Protein AF-A0A519S581-F1 (afdb_monomer_lite)

Sequence (118 aa):
MKLDVALPIFEWAVVFRNKKYAGISRRISKTKIQDKKLFKQRENSILYDLLIDYPAAGLKRGDVIRWEEISTEDLFATSSFLSRYLKPEERNLVFYHLDTDLLKHFTDEDFRKVIANF

pLDDT: mean 91.77, std 6.51, range [63.12, 98.5]

Foldseek 3Di:
DAAEDEDEFDKWKFKADPNHTDDIFPQADPVRCPPPVQWDDDDPFQKTFGCAADVSRPGHHRIIIRIDGDDLVNLQVVLLVCCVPAPPVRYDYHYDYPDPCSCVVDDPVSVVSSVVSD

Structure (mmCIF, N/CA/C/O backbone):
data_AF-A0A519S581-F1
#
_entry.id   AF-A0A519S581-F1
#
loop_
_atom_site.group_PDB
_atom_site.id
_atom_site.type_symbol
_atom_site.label_atom_id
_atom_site.label_alt_id
_atom_site.label_comp_id
_atom_site.label_asym_id
_atom_site.label_entity_id
_atom_site.label_seq_id
_atom_site.pdbx_PDB_ins_code
_atom_site.Cartn_x
_atom_site.Cartn_y
_atom_site.Cartn_z
_atom_site.occupancy
_atom_site.B_iso_or_equiv
_atom_site.auth_seq_id
_atom_site.auth_comp_id
_atom_site.auth_asym_id
_atom_site.auth_atom_id
_atom_site.pdbx_PDB_model_num
ATOM 1 N N . MET A 1 1 ? -24.857 -7.847 20.144 1.00 65.31 1 MET A N 1
ATOM 2 C CA . MET A 1 1 ? -23.644 -8.308 19.435 1.00 65.31 1 MET A CA 1
ATOM 3 C C . MET A 1 1 ? -22.994 -7.071 18.843 1.00 65.31 1 MET A C 1
ATOM 5 O O . MET A 1 1 ? -23.733 -6.289 18.261 1.00 65.31 1 MET A O 1
ATOM 9 N N . LYS A 1 2 ? -21.696 -6.841 19.069 1.00 84.44 2 LYS A N 1
ATOM 10 C CA . LYS A 1 2 ? -20.983 -5.689 18.492 1.00 84.44 2 LYS A CA 1
ATOM 11 C C . LYS A 1 2 ? -20.412 -6.063 17.125 1.00 84.44 2 LYS A C 1
ATOM 13 O O . LYS A 1 2 ? -20.043 -7.219 16.937 1.00 84.44 2 LYS A O 1
ATOM 18 N N . LEU A 1 3 ? -20.370 -5.114 16.195 1.00 90.12 3 LEU A N 1
ATOM 19 C CA . LEU A 1 3 ? -19.760 -5.287 14.877 1.00 90.12 3 LEU A CA 1
ATOM 20 C C . LEU A 1 3 ? -18.271 -4.934 14.932 1.00 90.12 3 LEU A C 1
ATOM 22 O O . LEU A 1 3 ? -17.915 -3.818 15.305 1.00 90.12 3 LEU A O 1
ATOM 26 N N . ASP A 1 4 ? -17.407 -5.846 14.505 1.00 91.56 4 ASP A N 1
ATOM 27 C CA . ASP A 1 4 ? -15.984 -5.554 14.344 1.00 91.56 4 ASP A CA 1
ATOM 28 C C . ASP A 1 4 ? -15.737 -4.929 12.968 1.00 91.56 4 ASP A C 1
ATOM 30 O O . ASP A 1 4 ? -15.980 -5.550 11.930 1.00 91.56 4 ASP A O 1
ATOM 34 N N . VAL A 1 5 ? -15.260 -3.685 12.953 1.00 92.44 5 VAL A N 1
ATOM 35 C CA . VAL A 1 5 ? -14.887 -2.977 11.727 1.00 92.44 5 VAL A CA 1
ATOM 36 C C . VAL A 1 5 ? -13.374 -3.010 11.584 1.00 92.44 5 VAL A C 1
ATOM 38 O O . VAL A 1 5 ? -12.650 -2.449 12.404 1.00 92.44 5 VAL A O 1
ATOM 41 N N . ALA A 1 6 ? -12.904 -3.662 10.525 1.00 93.38 6 ALA A N 1
ATOM 42 C CA . ALA A 1 6 ? -11.488 -3.796 10.223 1.00 93.38 6 ALA A CA 1
ATOM 43 C C . ALA A 1 6 ? -11.069 -2.772 9.154 1.00 93.38 6 ALA A C 1
ATOM 45 O O . ALA A 1 6 ? -11.418 -2.925 7.981 1.00 93.38 6 ALA A O 1
ATOM 46 N N . LEU A 1 7 ? -10.323 -1.735 9.544 1.00 93.50 7 LEU A N 1
ATOM 47 C CA . LEU A 1 7 ? -9.741 -0.778 8.600 1.00 93.50 7 LEU A CA 1
ATOM 48 C C . LEU A 1 7 ? -8.380 -1.289 8.094 1.00 93.50 7 LEU A C 1
ATOM 50 O O . LEU A 1 7 ? -7.517 -1.631 8.911 1.00 93.50 7 LEU A O 1
ATOM 54 N N . PRO A 1 8 ? -8.181 -1.370 6.765 1.00 91.94 8 PRO A N 1
ATOM 55 C CA . PRO A 1 8 ? -6.970 -1.934 6.191 1.00 91.94 8 PRO A CA 1
ATOM 56 C C . PRO A 1 8 ? -5.817 -0.932 6.206 1.00 91.94 8 PRO A C 1
ATOM 58 O O . PRO A 1 8 ? -5.974 0.221 5.811 1.00 91.94 8 PRO A O 1
ATOM 61 N N . ILE A 1 9 ? -4.634 -1.415 6.572 1.00 91.81 9 ILE A N 1
ATOM 62 C CA . ILE A 1 9 ? -3.365 -0.724 6.375 1.00 91.81 9 ILE A CA 1
ATOM 63 C C . ILE A 1 9 ? -2.559 -1.506 5.347 1.00 91.81 9 ILE A C 1
ATOM 65 O O . ILE A 1 9 ? -2.191 -2.661 5.581 1.00 91.81 9 ILE A O 1
ATOM 69 N N . PHE A 1 10 ? -2.317 -0.893 4.190 1.00 90.12 10 PHE A N 1
ATOM 70 C CA . PHE A 1 10 ? -1.652 -1.550 3.071 1.00 90.12 10 PHE A CA 1
ATOM 71 C C . PHE A 1 10 ? -0.837 -0.581 2.215 1.00 90.12 10 PHE A C 1
ATOM 73 O O . PHE A 1 10 ? -1.134 0.607 2.119 1.00 90.12 10 PHE A O 1
ATOM 80 N N . GLU A 1 11 ? 0.169 -1.153 1.562 1.00 90.12 11 GLU A N 1
ATOM 81 C CA . GLU A 1 11 ? 0.986 -0.567 0.505 1.00 90.12 11 GLU A CA 1
ATOM 82 C C . GLU A 1 11 ? 1.436 -1.736 -0.377 1.00 90.12 11 GLU A C 1
ATOM 84 O O . GLU A 1 11 ? 1.977 -2.724 0.132 1.00 90.12 11 GLU A O 1
ATOM 89 N N . TRP A 1 12 ? 1.185 -1.682 -1.684 1.00 91.62 12 TRP A N 1
ATOM 90 C CA . TRP A 1 12 ? 1.667 -2.710 -2.600 1.00 91.62 12 TRP A CA 1
ATOM 91 C C . TRP A 1 12 ? 1.779 -2.245 -4.053 1.00 91.62 12 TRP A C 1
ATOM 93 O O . TRP A 1 1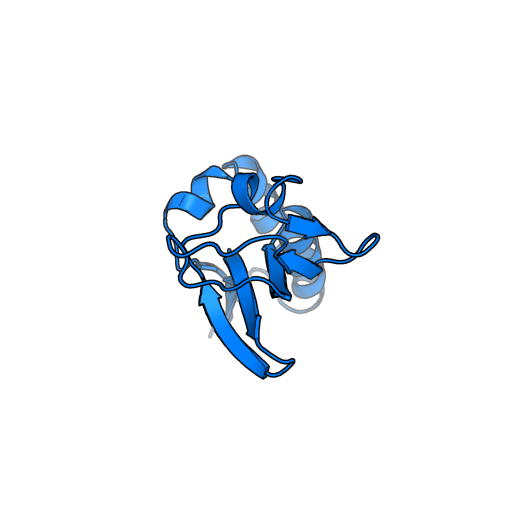2 ? 1.110 -1.323 -4.519 1.00 91.62 12 TRP A O 1
ATOM 103 N N . ALA A 1 13 ? 2.602 -2.971 -4.812 1.00 95.69 13 ALA A N 1
ATOM 104 C CA . ALA A 1 13 ? 2.725 -2.822 -6.254 1.00 95.69 13 ALA A CA 1
ATOM 105 C C . ALA A 1 13 ? 1.988 -3.948 -6.988 1.00 95.69 13 ALA A C 1
ATOM 107 O O . ALA A 1 13 ? 2.435 -5.098 -6.992 1.00 95.69 13 ALA A O 1
ATOM 108 N N . VAL A 1 14 ? 0.892 -3.621 -7.671 1.00 97.44 14 VAL A N 1
ATOM 109 C CA . VAL A 1 14 ? 0.183 -4.554 -8.556 1.00 97.44 14 VAL A CA 1
ATOM 110 C C . VAL A 1 14 ? 0.817 -4.509 -9.942 1.00 97.44 14 VAL A C 1
ATOM 112 O O . VAL A 1 14 ? 0.890 -3.454 -10.570 1.00 97.44 14 VAL A O 1
ATOM 115 N N . VAL A 1 15 ? 1.279 -5.653 -10.438 1.00 98.38 15 VAL A N 1
ATOM 116 C CA . VAL A 1 15 ? 2.020 -5.748 -11.699 1.00 98.38 15 VAL A CA 1
ATOM 117 C C . VAL A 1 15 ? 1.094 -6.202 -12.818 1.00 98.38 15 VAL A C 1
ATOM 119 O O . VAL A 1 15 ? 0.405 -7.219 -12.706 1.00 98.38 15 VAL A O 1
ATOM 122 N N . PHE A 1 16 ? 1.142 -5.486 -13.936 1.00 98.50 16 PHE A N 1
ATOM 123 C CA . PHE A 1 16 ? 0.480 -5.844 -15.179 1.00 98.50 16 PHE A CA 1
ATOM 124 C C . PHE A 1 16 ? 1.514 -6.051 -16.282 1.00 98.50 16 PHE A C 1
ATOM 126 O O . PHE A 1 16 ? 2.264 -5.141 -16.627 1.00 98.50 16 PHE A O 1
ATOM 133 N N . ARG A 1 17 ? 1.508 -7.237 -16.889 1.00 98.00 17 ARG A N 1
ATOM 134 C CA . ARG A 1 17 ? 2.360 -7.593 -18.027 1.00 98.00 17 ARG A CA 1
ATOM 135 C C . ARG A 1 17 ? 1.491 -7.828 -19.246 1.00 98.00 17 ARG A C 1
ATOM 137 O O . ARG A 1 17 ? 0.537 -8.601 -19.181 1.00 98.00 17 ARG A O 1
ATOM 144 N N . ASN A 1 18 ? 1.797 -7.170 -20.364 1.00 97.06 18 ASN A N 1
ATOM 145 C CA . ASN A 1 18 ? 0.995 -7.268 -21.592 1.00 97.06 18 ASN A CA 1
ATOM 146 C C . ASN A 1 18 ? -0.509 -7.034 -21.335 1.00 97.06 18 ASN A C 1
ATOM 148 O O . ASN A 1 18 ? -1.357 -7.764 -21.846 1.00 97.06 18 ASN A O 1
ATOM 152 N N . LYS A 1 19 ? -0.831 -6.032 -20.501 1.00 96.50 19 LYS A N 1
ATOM 153 C CA . LYS A 1 19 ? -2.200 -5.676 -20.073 1.00 96.50 19 LYS A CA 1
ATOM 154 C C . LYS A 1 19 ? -2.942 -6.762 -19.271 1.00 96.50 19 LYS A C 1
ATOM 156 O O . LYS A 1 19 ? 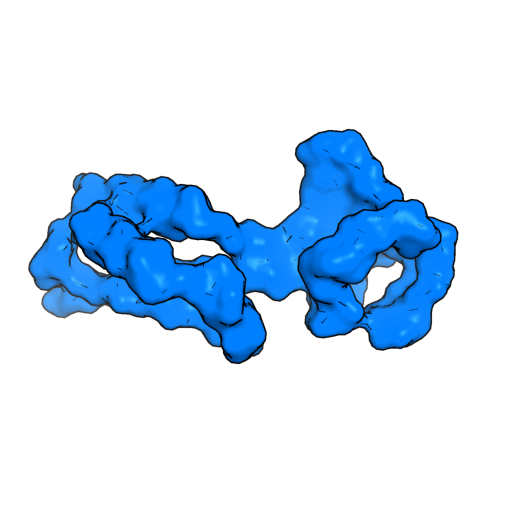-4.153 -6.664 -19.103 1.00 96.50 19 LYS A O 1
ATOM 161 N N . LYS A 1 20 ? -2.246 -7.779 -18.757 1.00 98.12 20 LYS A N 1
ATOM 162 C CA . LYS A 1 20 ? -2.807 -8.825 -17.887 1.00 98.12 20 LYS A CA 1
ATOM 163 C C . LYS A 1 20 ? -2.191 -8.747 -16.498 1.00 98.12 20 LYS A C 1
ATOM 165 O O . LYS A 1 20 ? -1.011 -8.429 -16.373 1.00 98.12 20 LYS A O 1
ATOM 170 N N . TYR A 1 21 ? -2.978 -9.055 -15.470 1.00 97.94 21 TYR A N 1
ATOM 171 C CA . TYR A 1 21 ? -2.471 -9.187 -14.105 1.00 97.94 21 TYR A CA 1
ATOM 172 C C . TYR A 1 21 ? -1.348 -10.232 -14.056 1.00 97.94 21 TYR A C 1
ATOM 174 O O . TYR A 1 21 ? -1.497 -11.331 -14.591 1.00 97.94 21 TYR A O 1
ATOM 182 N N . ALA A 1 22 ? -0.230 -9.870 -13.433 1.00 97.06 22 ALA A N 1
ATOM 183 C CA . ALA A 1 22 ? 0.961 -10.708 -13.320 1.00 97.06 22 ALA A CA 1
ATOM 184 C C . ALA A 1 22 ? 1.351 -11.010 -11.864 1.00 97.06 22 ALA A C 1
ATOM 186 O O . ALA A 1 22 ? 2.205 -11.865 -11.639 1.00 97.06 22 ALA A O 1
ATOM 187 N N . GLY A 1 23 ? 0.745 -10.332 -10.885 1.00 95.62 23 GLY A N 1
ATOM 188 C CA . GLY A 1 23 ? 1.008 -10.558 -9.465 1.00 95.62 23 GLY A CA 1
ATOM 189 C C . GLY A 1 23 ? 1.051 -9.274 -8.642 1.00 95.62 23 GLY A C 1
ATOM 190 O O . GLY A 1 23 ? 0.896 -8.171 -9.165 1.00 95.62 23 GLY A O 1
ATOM 191 N N . ILE A 1 24 ? 1.304 -9.433 -7.342 1.00 93.88 24 ILE A N 1
ATOM 192 C CA . ILE A 1 24 ? 1.661 -8.345 -6.425 1.00 93.88 24 ILE A CA 1
ATOM 193 C C . ILE A 1 24 ? 3.151 -8.468 -6.102 1.00 93.88 24 ILE A C 1
ATOM 195 O O . ILE A 1 24 ? 3.610 -9.525 -5.665 1.00 93.88 24 ILE A O 1
ATOM 199 N N . SER A 1 25 ? 3.913 -7.396 -6.306 1.00 91.44 25 SER A N 1
ATOM 200 C CA . SER A 1 25 ? 5.330 -7.346 -5.957 1.00 91.44 25 SER A CA 1
ATOM 201 C C . SER A 1 25 ? 5.525 -6.719 -4.582 1.00 91.44 25 SER A C 1
ATOM 203 O O . SER A 1 25 ? 5.265 -5.537 -4.390 1.00 91.44 25 SER A O 1
ATOM 205 N N . ARG A 1 26 ? 6.063 -7.501 -3.639 1.00 85.75 26 ARG A N 1
ATOM 206 C CA . ARG A 1 26 ? 6.537 -7.009 -2.328 1.00 85.75 26 ARG A CA 1
ATOM 207 C C . ARG A 1 26 ? 7.967 -6.460 -2.370 1.00 85.75 26 ARG A C 1
ATOM 209 O O . ARG A 1 26 ? 8.543 -6.134 -1.344 1.00 85.75 26 ARG A O 1
ATOM 216 N N . ARG A 1 27 ? 8.591 -6.436 -3.553 1.00 89.81 27 ARG A N 1
ATOM 217 C CA . ARG A 1 27 ? 9.998 -6.031 -3.741 1.00 8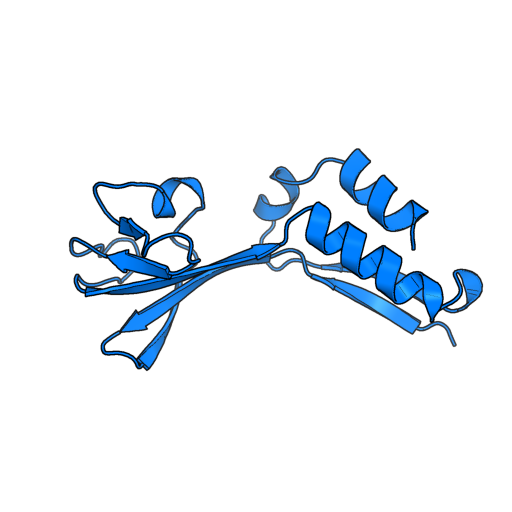9.81 27 ARG A CA 1
ATOM 218 C C . ARG A 1 27 ? 10.133 -4.610 -4.288 1.00 89.81 27 ARG A C 1
ATOM 220 O O . ARG A 1 27 ? 11.224 -4.201 -4.675 1.00 89.81 27 ARG A O 1
ATOM 227 N N . ILE A 1 28 ? 9.024 -3.879 -4.353 1.00 92.44 28 ILE A N 1
ATOM 228 C CA . ILE A 1 28 ? 8.972 -2.472 -4.736 1.00 92.44 28 ILE A CA 1
ATOM 229 C C . ILE A 1 28 ? 8.467 -1.706 -3.519 1.00 92.44 28 ILE A C 1
ATOM 231 O O . ILE A 1 28 ? 7.352 -1.945 -3.075 1.00 92.44 28 ILE A O 1
ATOM 235 N N . SER A 1 29 ? 9.296 -0.809 -2.995 1.00 90.81 29 SER A N 1
ATOM 236 C CA . SER A 1 29 ? 8.929 0.134 -1.938 1.00 90.81 29 SER A CA 1
ATOM 237 C C . SER A 1 29 ? 8.448 1.463 -2.523 1.00 90.81 29 SER A C 1
ATOM 239 O O . SER A 1 29 ? 8.773 1.791 -3.672 1.00 90.81 29 SER A O 1
ATOM 241 N N . LYS A 1 30 ? 7.806 2.293 -1.693 1.00 89.38 30 LYS A N 1
ATOM 242 C CA . LYS A 1 30 ? 7.468 3.687 -2.024 1.00 89.38 30 LYS A CA 1
ATOM 243 C C . LYS A 1 30 ? 8.642 4.497 -2.583 1.00 89.38 30 LYS A C 1
ATOM 245 O O . LYS A 1 30 ? 8.524 5.191 -3.589 1.00 89.38 30 LYS A O 1
ATOM 250 N N . THR A 1 31 ? 9.821 4.367 -1.980 1.00 91.69 31 THR A N 1
ATOM 251 C CA . THR A 1 31 ? 11.034 5.050 -2.460 1.00 91.69 31 THR A CA 1
ATOM 252 C C . THR A 1 31 ? 11.505 4.519 -3.812 1.00 91.69 31 THR A C 1
ATOM 254 O O . THR A 1 31 ? 12.024 5.271 -4.635 1.00 91.69 31 THR A O 1
ATOM 257 N N . LYS A 1 32 ? 11.320 3.220 -4.069 1.00 94.75 32 LYS A N 1
ATOM 258 C CA . LYS A 1 32 ? 11.743 2.572 -5.309 1.00 94.75 32 LYS A CA 1
ATOM 259 C C . LYS A 1 32 ? 10.814 2.904 -6.474 1.00 94.75 32 LYS A C 1
ATOM 261 O O . LYS A 1 32 ? 11.325 3.162 -7.559 1.00 94.75 32 LYS A O 1
ATOM 266 N N . ILE A 1 33 ? 9.493 2.938 -6.272 1.00 95.50 33 ILE A N 1
ATOM 267 C CA . ILE A 1 33 ? 8.535 3.271 -7.343 1.00 95.50 33 ILE A CA 1
ATOM 268 C C . ILE A 1 33 ? 8.687 4.723 -7.834 1.00 95.50 33 ILE A C 1
ATOM 270 O O . ILE A 1 33 ? 8.381 5.032 -8.982 1.00 95.50 33 ILE A O 1
ATOM 274 N N . GLN A 1 34 ? 9.241 5.603 -6.995 1.00 94.75 34 GLN A N 1
ATOM 275 C CA . GLN A 1 34 ? 9.551 6.998 -7.328 1.00 94.75 34 GLN A CA 1
ATOM 276 C C . GLN A 1 34 ? 10.882 7.182 -8.087 1.00 94.75 34 GLN A C 1
ATOM 278 O O . GLN A 1 34 ? 11.195 8.292 -8.526 1.00 94.75 34 GLN A O 1
ATOM 283 N N . ASP A 1 35 ? 11.677 6.121 -8.267 1.00 96.56 35 ASP A N 1
ATOM 284 C CA . ASP A 1 35 ? 12.944 6.174 -8.999 1.00 96.56 35 ASP A CA 1
ATOM 285 C C . ASP A 1 35 ? 12.702 6.395 -10.499 1.00 96.56 35 ASP A C 1
ATOM 287 O O . ASP A 1 35 ? 12.422 5.460 -11.251 1.00 96.56 35 ASP A O 1
ATOM 291 N N . LYS A 1 36 ? 12.872 7.644 -10.951 1.00 96.38 36 LYS A N 1
ATOM 292 C CA . LYS A 1 36 ? 12.639 8.065 -12.344 1.00 96.38 36 LYS A CA 1
ATOM 293 C C . LYS A 1 36 ? 13.554 7.392 -13.373 1.00 96.38 36 LYS A C 1
ATOM 295 O O . LYS A 1 36 ? 13.286 7.489 -14.569 1.00 96.38 36 LYS A O 1
ATOM 300 N N . LYS A 1 37 ? 14.640 6.733 -12.944 1.00 96.62 37 LYS A N 1
ATOM 301 C CA . LYS A 1 37 ? 15.495 5.938 -13.843 1.00 96.62 37 LYS A CA 1
ATOM 302 C C . LYS A 1 37 ? 14.889 4.564 -14.133 1.00 96.62 37 LYS A C 1
ATOM 304 O O . LYS A 1 37 ? 15.171 3.990 -15.181 1.00 96.62 37 LYS A O 1
ATOM 309 N N . LEU A 1 38 ? 14.073 4.045 -13.216 1.00 97.19 38 LEU A N 1
ATOM 310 C CA . LEU A 1 38 ? 13.420 2.740 -13.323 1.00 97.19 38 LEU A CA 1
ATOM 311 C C . LEU A 1 38 ? 11.968 2.855 -13.773 1.00 97.19 38 LEU A C 1
ATOM 313 O O . LEU A 1 38 ? 11.525 2.055 -14.593 1.00 97.19 38 LEU A O 1
ATOM 317 N N . PHE A 1 39 ? 11.243 3.845 -13.262 1.00 98.00 39 PHE A N 1
ATOM 318 C CA . PHE A 1 39 ? 9.809 3.992 -13.453 1.00 98.00 39 PHE A CA 1
ATOM 319 C C . PHE A 1 39 ? 9.463 5.364 -14.014 1.00 98.00 39 PHE A C 1
ATOM 321 O O . PHE A 1 39 ? 9.994 6.390 -13.591 1.00 98.00 39 PHE A O 1
ATOM 328 N N . LYS A 1 40 ? 8.505 5.395 -14.936 1.00 97.94 40 LYS A N 1
ATOM 329 C CA . LYS A 1 40 ? 7.866 6.627 -15.395 1.00 97.94 40 LYS A CA 1
ATOM 330 C C . LYS A 1 40 ? 6.417 6.635 -14.933 1.00 97.94 40 LYS A C 1
ATOM 332 O O . LYS A 1 40 ? 5.621 5.834 -15.412 1.00 97.94 40 LYS A O 1
ATOM 337 N N . GLN A 1 41 ? 6.074 7.555 -14.037 1.00 97.69 41 GLN A N 1
ATOM 338 C CA . GLN A 1 41 ? 4.683 7.777 -13.652 1.00 97.69 41 GLN A CA 1
ATOM 339 C C . GLN A 1 41 ? 3.885 8.305 -14.848 1.00 97.69 41 GLN A C 1
ATOM 341 O O . GLN A 1 41 ? 4.347 9.184 -15.585 1.00 97.69 41 GLN A O 1
ATOM 346 N N . ARG A 1 42 ? 2.691 7.755 -15.049 1.00 96.38 42 ARG A N 1
ATOM 347 C CA . ARG A 1 42 ? 1.746 8.238 -16.051 1.00 96.38 42 ARG A CA 1
ATOM 348 C C . ARG A 1 42 ? 0.975 9.408 -15.472 1.00 96.38 42 ARG A C 1
ATOM 350 O O . ARG A 1 42 ? 0.084 9.192 -14.651 1.00 96.38 42 ARG A O 1
ATOM 357 N N . GLU A 1 43 ? 1.307 10.614 -15.925 1.00 92.75 43 GLU A N 1
ATOM 358 C CA . GLU A 1 43 ? 0.624 11.853 -15.529 1.00 92.75 43 GLU A CA 1
ATOM 359 C C . GLU A 1 43 ? 0.411 11.903 -14.001 1.00 92.75 43 GLU A C 1
ATOM 361 O O . GLU A 1 43 ? 1.313 11.539 -13.246 1.00 92.75 43 GLU A O 1
ATOM 366 N N . ASN A 1 44 ? -0.783 12.287 -13.547 1.00 88.56 44 ASN A N 1
ATOM 367 C CA . ASN A 1 44 ? -1.173 12.306 -12.136 1.00 88.56 44 ASN A CA 1
ATOM 368 C C . ASN A 1 44 ? -1.915 11.023 -11.722 1.00 88.56 44 ASN A C 1
ATOM 370 O O . ASN A 1 44 ? -2.880 11.076 -10.962 1.00 88.56 44 ASN A O 1
ATOM 374 N N . SER A 1 45 ? -1.516 9.866 -12.257 1.00 94.56 45 SER A N 1
ATOM 375 C CA . SER A 1 45 ? -2.119 8.575 -11.911 1.00 94.56 45 SER A CA 1
ATOM 376 C C . SER A 1 45 ? -1.220 7.741 -11.000 1.00 94.56 45 SER A C 1
ATOM 378 O O . SER A 1 45 ? -0.023 7.988 -10.863 1.00 94.56 45 SER A O 1
ATOM 380 N N . ILE A 1 46 ? -1.799 6.686 -10.434 1.00 95.69 46 ILE A N 1
ATOM 381 C CA . ILE A 1 46 ? -1.091 5.664 -9.654 1.00 95.69 46 ILE A CA 1
ATOM 382 C C . ILE A 1 46 ? -0.391 4.601 -10.526 1.00 95.69 46 ILE A C 1
ATOM 384 O O . ILE A 1 46 ? 0.019 3.552 -10.028 1.00 95.69 46 ILE A O 1
ATOM 388 N N . LEU A 1 47 ? -0.299 4.824 -11.844 1.00 97.88 47 LEU A N 1
ATOM 389 C CA . LEU A 1 47 ? 0.307 3.898 -12.799 1.00 97.88 47 LEU A CA 1
ATOM 390 C C . LEU A 1 47 ? 1.722 4.333 -13.180 1.00 97.88 47 LEU A C 1
ATOM 392 O O . LEU A 1 47 ? 1.967 5.493 -13.512 1.00 97.88 47 LEU A O 1
ATOM 396 N N . TYR A 1 48 ? 2.629 3.364 -13.221 1.00 98.38 48 TYR A N 1
ATOM 397 C CA . TYR A 1 48 ? 4.044 3.547 -13.510 1.00 98.38 48 TYR A CA 1
ATOM 398 C C . TYR A 1 48 ? 4.492 2.560 -14.585 1.00 98.38 48 TYR A C 1
ATOM 400 O O . TYR A 1 48 ? 4.297 1.354 -14.453 1.00 98.38 48 TYR A O 1
ATOM 408 N N . ASP A 1 49 ? 5.122 3.061 -15.641 1.00 98.31 49 ASP A N 1
ATOM 409 C CA . ASP A 1 49 ? 5.737 2.234 -16.676 1.00 98.31 49 ASP A CA 1
ATOM 410 C C . ASP A 1 49 ? 7.170 1.874 -16.278 1.00 98.31 49 ASP A C 1
ATOM 412 O O . ASP A 1 49 ? 7.976 2.764 -15.989 1.00 98.31 49 ASP A O 1
ATOM 416 N N . LEU A 1 50 ? 7.508 0.583 -16.293 1.00 98.38 50 LEU A N 1
ATOM 417 C CA . LEU A 1 50 ? 8.875 0.133 -16.056 1.00 98.38 50 LEU A CA 1
ATOM 418 C C . LEU A 1 50 ? 9.743 0.356 -17.305 1.00 98.38 50 LEU A C 1
ATOM 420 O O . LEU A 1 50 ? 9.496 -0.198 -18.380 1.00 98.38 50 LEU A O 1
ATOM 424 N N . LEU A 1 51 ? 10.805 1.142 -17.141 1.00 98.38 5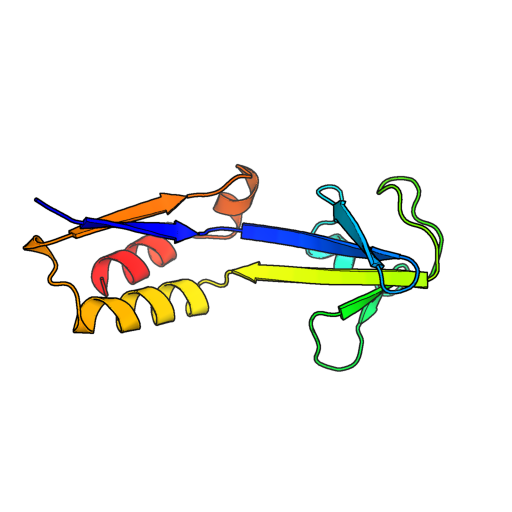1 LEU A N 1
ATOM 425 C CA . LEU A 1 51 ? 11.660 1.633 -18.220 1.00 98.38 51 LEU A CA 1
ATOM 426 C C . LEU A 1 51 ? 12.790 0.678 -18.607 1.00 98.38 51 LEU A C 1
ATOM 428 O O . LEU A 1 51 ? 13.292 0.778 -19.730 1.00 98.38 51 LEU A O 1
ATOM 432 N N . ILE A 1 52 ? 13.192 -0.228 -17.716 1.00 97.94 52 ILE A N 1
ATOM 433 C CA . ILE A 1 52 ? 14.248 -1.233 -17.925 1.00 97.94 52 ILE A CA 1
ATOM 434 C C . ILE A 1 52 ? 13.891 -2.534 -17.199 1.00 97.94 52 ILE A C 1
ATOM 436 O O . ILE A 1 52 ? 13.089 -2.512 -16.273 1.00 97.94 52 ILE A O 1
ATOM 440 N N . ASP A 1 53 ? 14.480 -3.665 -17.588 1.00 98.00 53 ASP A N 1
ATOM 441 C CA . ASP A 1 53 ? 14.278 -4.914 -16.846 1.00 98.00 53 ASP A CA 1
ATOM 442 C C . ASP A 1 53 ? 14.693 -4.747 -15.381 1.00 98.00 53 ASP A C 1
ATOM 444 O O . ASP A 1 53 ? 15.743 -4.176 -15.078 1.00 98.00 53 ASP A O 1
ATOM 448 N N . TYR A 1 54 ? 13.884 -5.288 -14.467 1.00 96.75 54 TYR A N 1
ATOM 449 C CA . TYR A 1 54 ? 14.184 -5.268 -13.039 1.00 96.75 54 TYR A CA 1
ATOM 450 C C . TYR A 1 54 ? 14.052 -6.675 -12.433 1.00 96.75 54 TYR A C 1
ATOM 452 O O . TYR A 1 54 ? 13.083 -6.976 -11.723 1.00 96.75 54 TYR A O 1
ATOM 460 N N . PRO A 1 55 ? 15.041 -7.563 -12.689 1.00 95.94 55 PRO A N 1
ATOM 461 C CA . PRO A 1 55 ? 14.996 -8.964 -12.266 1.00 95.94 55 PRO A CA 1
ATOM 462 C C . PRO A 1 55 ? 14.902 -9.149 -10.752 1.00 95.94 55 PRO A C 1
ATOM 464 O O . PRO A 1 55 ? 14.275 -10.102 -10.297 1.00 95.94 55 PRO A O 1
ATOM 467 N N . ALA A 1 56 ? 15.453 -8.215 -9.967 1.00 94.00 56 ALA A N 1
ATOM 468 C CA . ALA A 1 56 ? 15.365 -8.240 -8.506 1.00 94.00 56 ALA A CA 1
ATOM 469 C C . ALA A 1 56 ? 13.911 -8.262 -7.997 1.00 94.00 56 ALA A C 1
ATOM 471 O O . ALA A 1 56 ? 13.654 -8.804 -6.926 1.00 94.00 56 ALA A O 1
ATOM 472 N N . ALA A 1 57 ? 12.964 -7.723 -8.774 1.00 94.19 57 ALA A N 1
ATOM 473 C CA . ALA A 1 57 ? 11.530 -7.773 -8.500 1.00 94.19 57 ALA A CA 1
ATOM 474 C C . ALA A 1 57 ? 10.751 -8.685 -9.474 1.00 94.19 57 ALA A C 1
ATOM 476 O O . ALA A 1 57 ? 9.523 -8.674 -9.466 1.00 94.19 57 ALA A O 1
ATOM 477 N N . GLY A 1 58 ? 11.437 -9.468 -10.319 1.00 95.69 58 GLY A N 1
ATOM 478 C CA . GLY A 1 58 ? 10.810 -10.333 -11.329 1.00 95.69 58 GLY A CA 1
ATOM 479 C C . GLY A 1 58 ? 10.115 -9.580 -12.473 1.00 95.69 58 GLY A C 1
ATOM 480 O O . GLY A 1 58 ? 9.280 -10.155 -13.185 1.00 95.69 58 GLY A O 1
ATOM 481 N N . LEU A 1 59 ? 10.437 -8.297 -12.652 1.00 97.44 59 LEU A N 1
ATOM 482 C CA . LEU A 1 59 ? 9.782 -7.422 -13.620 1.00 97.44 59 LEU A CA 1
ATOM 483 C C . LEU A 1 59 ? 10.585 -7.321 -14.913 1.00 97.44 59 LEU A C 1
ATOM 485 O O . LEU A 1 59 ? 11.816 -7.404 -14.915 1.00 97.44 59 LEU A O 1
ATOM 489 N N . LYS A 1 60 ? 9.867 -7.101 -16.009 1.00 97.88 60 LYS A N 1
ATOM 490 C CA . LYS A 1 60 ? 10.416 -6.926 -17.352 1.00 97.88 60 LYS A CA 1
ATOM 491 C C . LYS A 1 60 ? 10.026 -5.560 -17.885 1.00 97.88 60 LYS A C 1
ATOM 493 O O . LYS A 1 60 ? 8.937 -5.068 -17.594 1.00 97.88 60 LYS A O 1
ATOM 498 N N . ARG A 1 61 ? 10.910 -4.951 -18.669 1.00 98.19 61 ARG A N 1
ATOM 499 C CA . ARG A 1 61 ? 10.671 -3.680 -19.350 1.00 98.19 61 ARG A CA 1
ATOM 500 C C . ARG A 1 61 ? 9.300 -3.695 -20.027 1.00 98.19 61 ARG A C 1
ATOM 502 O O . ARG A 1 61 ? 8.964 -4.646 -20.731 1.00 98.19 61 ARG A O 1
ATOM 509 N N . GLY A 1 62 ? 8.537 -2.622 -19.839 1.00 97.56 62 GLY A N 1
ATOM 510 C CA . GLY A 1 62 ? 7.173 -2.506 -20.358 1.00 97.56 62 GLY A CA 1
ATOM 511 C C . GLY A 1 62 ? 6.088 -3.096 -19.452 1.00 97.56 62 GLY A C 1
ATOM 512 O O . GLY A 1 62 ? 4.909 -2.919 -19.758 1.00 97.56 62 GLY A O 1
ATOM 513 N N . ASP A 1 63 ? 6.442 -3.747 -18.337 1.00 98.50 63 ASP A N 1
ATOM 514 C CA . ASP A 1 63 ? 5.485 -3.991 -17.257 1.00 98.50 63 ASP A CA 1
ATOM 515 C C . ASP A 1 63 ? 4.935 -2.652 -16.735 1.00 98.50 63 ASP A C 1
ATOM 517 O O . ASP A 1 63 ? 5.652 -1.651 -16.643 1.00 98.50 63 ASP A O 1
ATOM 521 N N . VAL A 1 64 ? 3.654 -2.651 -16.371 1.00 98.44 64 VAL A N 1
ATOM 522 C CA . VAL A 1 64 ? 2.967 -1.510 -15.761 1.00 98.44 64 VAL A CA 1
ATOM 523 C C . VAL A 1 64 ? 2.706 -1.837 -14.303 1.00 98.44 64 VAL A C 1
ATOM 525 O O . VAL A 1 64 ? 2.134 -2.880 -13.987 1.00 98.44 64 VAL A O 1
ATOM 528 N N . ILE A 1 65 ? 3.115 -0.948 -13.413 1.00 98.31 65 ILE A N 1
ATOM 529 C CA . ILE A 1 65 ? 2.938 -1.090 -11.977 1.00 98.31 65 ILE A CA 1
ATOM 530 C C . ILE A 1 65 ? 1.834 -0.130 -11.555 1.00 98.31 65 ILE A C 1
ATOM 532 O O . ILE A 1 65 ? 1.922 1.068 -11.812 1.00 98.31 65 ILE A O 1
ATOM 536 N N . ARG A 1 66 ? 0.799 -0.650 -10.900 1.00 97.81 66 ARG A N 1
ATOM 537 C CA . ARG A 1 66 ? -0.185 0.155 -10.181 1.00 97.81 66 ARG A CA 1
ATOM 538 C C . ARG A 1 66 ? 0.197 0.170 -8.710 1.00 97.81 66 ARG A C 1
ATOM 540 O O . ARG A 1 66 ? 0.205 -0.881 -8.071 1.00 97.81 66 ARG A O 1
ATOM 547 N N . TRP A 1 67 ? 0.566 1.342 -8.218 1.00 96.31 67 TRP A N 1
ATOM 548 C CA . TRP A 1 67 ? 0.905 1.550 -6.819 1.00 96.31 67 TRP A CA 1
ATOM 549 C C . TRP A 1 67 ? -0.360 1.844 -6.026 1.00 96.31 67 TRP A C 1
ATOM 551 O O . TRP A 1 67 ? -1.084 2.776 -6.356 1.00 96.31 67 TRP A O 1
ATOM 561 N N . GLU A 1 68 ? -0.651 1.049 -5.009 1.00 94.12 68 GLU A N 1
ATOM 562 C CA . GLU A 1 68 ? -1.810 1.267 -4.148 1.00 94.12 68 GLU A CA 1
ATOM 563 C C . GLU A 1 68 ? -1.325 1.348 -2.707 1.00 94.12 68 GLU A C 1
ATOM 565 O O . GLU A 1 68 ? -0.568 0.492 -2.253 1.00 94.12 68 GLU A O 1
ATOM 570 N N . GLU A 1 69 ? -1.760 2.380 -1.998 1.00 92.50 69 GLU A N 1
ATOM 571 C CA . GLU A 1 69 ? -1.445 2.613 -0.595 1.00 92.50 69 GLU A CA 1
ATOM 572 C C . GLU A 1 69 ? -2.663 3.215 0.099 1.00 92.50 69 GLU A C 1
ATOM 574 O O . GLU A 1 69 ? -3.514 3.818 -0.561 1.00 92.50 69 GLU A O 1
ATOM 579 N N . ILE A 1 70 ? -2.738 3.049 1.418 1.00 93.25 70 ILE A N 1
ATOM 580 C CA . ILE A 1 70 ? -3.664 3.812 2.251 1.00 93.25 70 ILE A CA 1
ATOM 581 C C . ILE A 1 70 ? -2.933 5.013 2.852 1.00 93.25 70 ILE A C 1
ATOM 583 O O . ILE A 1 70 ? -1.804 4.886 3.334 1.00 93.25 70 ILE A O 1
ATOM 587 N N . SER A 1 71 ? -3.584 6.171 2.855 1.00 91.81 71 SER A N 1
ATOM 588 C CA . SER A 1 71 ? -3.118 7.344 3.592 1.00 91.81 71 SER A CA 1
ATOM 589 C C . SER A 1 71 ? -3.810 7.482 4.952 1.00 91.81 71 SER A C 1
ATOM 591 O O . SER A 1 71 ? -4.852 6.877 5.229 1.00 91.81 71 SER A O 1
ATOM 593 N N . THR A 1 72 ? -3.237 8.314 5.819 1.00 91.38 72 THR A N 1
ATOM 594 C CA . THR A 1 72 ? -3.871 8.755 7.069 1.00 91.38 72 THR A CA 1
ATOM 595 C C . THR A 1 72 ? -5.203 9.452 6.810 1.00 91.38 72 THR A C 1
ATOM 597 O O . THR A 1 72 ? -6.169 9.248 7.549 1.00 91.38 72 THR A O 1
ATOM 600 N N . GLU A 1 73 ? -5.285 10.221 5.726 1.00 93.88 73 GLU A N 1
ATOM 601 C CA . GLU A 1 73 ? -6.488 10.934 5.308 1.00 93.88 73 GLU A CA 1
ATOM 602 C C . GLU A 1 73 ? -7.586 9.958 4.877 1.00 93.88 73 GLU A C 1
ATOM 604 O O . GLU A 1 73 ? -8.744 10.144 5.249 1.00 93.88 73 GLU A O 1
ATOM 609 N N . ASP A 1 74 ? -7.231 8.884 4.165 1.00 94.56 74 ASP A N 1
ATOM 610 C CA . ASP A 1 74 ? -8.180 7.840 3.765 1.00 94.56 74 ASP A CA 1
ATOM 611 C C . ASP A 1 74 ? -8.750 7.105 4.983 1.00 94.56 74 ASP A C 1
ATOM 613 O O . ASP A 1 74 ? -9.961 6.874 5.062 1.00 94.56 74 ASP A O 1
ATOM 617 N N . LEU A 1 75 ? -7.900 6.764 5.962 1.00 94.12 75 LEU A N 1
ATOM 618 C CA . LEU A 1 75 ? -8.333 6.130 7.212 1.00 94.12 75 LEU A CA 1
ATOM 619 C C . LEU A 1 75 ? -9.291 7.037 7.990 1.00 94.12 75 LEU A C 1
ATOM 621 O O . LEU A 1 75 ? -10.346 6.581 8.436 1.00 94.12 75 LEU A O 1
ATOM 625 N N . PHE A 1 76 ? -8.954 8.322 8.109 1.00 93.38 76 PHE A N 1
ATOM 626 C CA . PHE A 1 76 ? -9.783 9.314 8.788 1.00 93.38 76 PHE A CA 1
ATOM 627 C C . PHE A 1 76 ? -11.118 9.553 8.073 1.00 93.38 76 PHE A C 1
ATOM 629 O O . PHE A 1 76 ? -12.176 9.612 8.706 1.00 93.38 76 PHE A O 1
ATOM 636 N N . ALA A 1 77 ? -11.095 9.683 6.746 1.00 94.94 77 ALA A N 1
ATOM 637 C CA . ALA A 1 77 ? -12.299 9.865 5.947 1.00 94.94 77 ALA A CA 1
ATOM 638 C C . ALA A 1 77 ? -13.215 8.638 6.054 1.00 94.94 77 ALA A C 1
ATOM 640 O O . ALA A 1 77 ? -14.430 8.781 6.206 1.00 94.94 77 ALA A O 1
ATOM 641 N N . THR A 1 78 ? -12.634 7.436 6.046 1.00 93.81 78 THR A N 1
ATOM 642 C CA . THR A 1 78 ? -13.373 6.180 6.203 1.00 93.81 78 THR A CA 1
ATOM 643 C C . THR A 1 78 ? -13.990 6.069 7.596 1.00 93.81 78 THR A C 1
ATOM 645 O O . THR A 1 78 ? -15.173 5.739 7.715 1.00 93.81 78 THR A O 1
ATOM 648 N N . SER A 1 79 ? -13.241 6.388 8.657 1.00 92.25 79 SER A N 1
ATOM 649 C CA . SER A 1 79 ? -13.775 6.336 10.019 1.00 92.25 79 SER A CA 1
ATOM 650 C C . SER A 1 79 ? -14.898 7.354 10.236 1.00 92.25 79 SER A C 1
ATOM 652 O O . SER A 1 79 ? -15.976 6.989 10.709 1.00 92.25 79 SER A O 1
ATOM 654 N N . SER A 1 80 ? -14.701 8.590 9.772 1.00 93.00 80 SER A N 1
ATOM 655 C CA . SER A 1 80 ? -15.707 9.658 9.820 1.00 93.00 80 SER A CA 1
ATOM 656 C C . SER A 1 80 ? -16.958 9.318 9.006 1.00 93.00 80 SER A C 1
ATOM 658 O O . SER A 1 80 ? -18.081 9.639 9.392 1.00 93.00 80 SER A O 1
ATOM 660 N N . PHE A 1 81 ? -16.796 8.650 7.860 1.00 94.38 81 PHE A N 1
ATOM 661 C CA . PHE A 1 81 ? -17.926 8.192 7.058 1.00 94.38 81 PHE A CA 1
ATOM 662 C C . PHE A 1 81 ? -18.781 7.188 7.838 1.00 94.38 81 PHE A C 1
ATOM 664 O O . PHE A 1 81 ? -20.006 7.336 7.884 1.00 94.38 81 PHE A O 1
ATOM 671 N N . LEU A 1 82 ? -18.133 6.193 8.447 1.00 92.75 82 LEU A N 1
ATOM 672 C CA . LEU A 1 82 ? -18.764 5.073 9.142 1.00 92.75 82 LEU A CA 1
ATOM 673 C C . LEU A 1 82 ? -19.360 5.455 10.506 1.00 92.75 82 LEU A C 1
ATOM 675 O O . LEU A 1 82 ? -20.348 4.850 10.919 1.00 92.75 82 LEU A O 1
ATOM 679 N N . SER A 1 83 ? -18.810 6.447 11.215 1.00 91.25 83 SER A N 1
ATOM 680 C CA . SER A 1 83 ? -19.351 6.924 12.504 1.00 91.25 83 SER A CA 1
ATOM 681 C C . SER A 1 83 ? -20.752 7.510 12.422 1.00 91.25 83 SER A C 1
ATOM 683 O O . SER A 1 83 ? -21.496 7.477 13.397 1.00 91.25 83 SER A O 1
ATOM 685 N N . ARG A 1 84 ? -21.176 7.929 11.230 1.00 93.31 84 ARG A N 1
ATOM 686 C CA . ARG A 1 84 ? -22.551 8.379 10.978 1.00 93.31 84 ARG A CA 1
ATOM 687 C C . ARG A 1 84 ? -23.579 7.246 10.981 1.00 93.31 84 ARG A C 1
ATOM 689 O O . ARG A 1 84 ? -24.771 7.525 11.065 1.00 93.31 84 ARG A O 1
ATOM 696 N N . TYR A 1 85 ? -23.136 5.994 10.861 1.00 91.94 85 TYR A N 1
ATOM 697 C CA . TYR A 1 85 ? -24.012 4.829 10.699 1.00 91.94 85 TYR A CA 1
ATOM 698 C C . TYR A 1 85 ? -23.863 3.785 11.802 1.00 91.94 85 TYR A C 1
ATOM 700 O O . TYR A 1 85 ? -24.774 2.987 11.997 1.00 91.94 85 TYR A O 1
ATOM 708 N N . LEU A 1 86 ? -22.730 3.766 12.503 1.00 90.56 86 LEU A N 1
ATOM 709 C CA . LEU A 1 86 ? -22.444 2.795 13.552 1.00 90.56 86 LEU A CA 1
ATOM 710 C C . LEU A 1 86 ? -22.110 3.553 14.830 1.00 90.56 86 LEU A C 1
ATOM 712 O O . LEU A 1 86 ? -21.131 4.299 14.863 1.00 90.56 86 LEU A O 1
ATOM 716 N N . LYS A 1 87 ? -22.912 3.374 15.879 1.00 89.19 87 LYS A N 1
ATOM 717 C CA . LYS A 1 87 ? -22.664 4.053 17.151 1.00 89.19 87 LYS A CA 1
ATOM 718 C C . LYS A 1 87 ? -21.457 3.435 17.869 1.00 89.19 87 LYS A C 1
ATOM 720 O O . LYS A 1 87 ? -21.221 2.233 17.710 1.00 89.19 87 LYS A O 1
ATOM 725 N N . PRO A 1 88 ? -20.712 4.200 18.688 1.00 86.81 88 PRO A N 1
ATOM 726 C CA . PRO A 1 88 ? -19.550 3.684 19.416 1.00 86.81 88 PRO A CA 1
ATOM 727 C C . PRO A 1 88 ? -19.845 2.430 20.257 1.00 86.81 88 PRO A C 1
ATOM 729 O O . PRO A 1 88 ? -19.039 1.504 20.310 1.00 86.81 88 PRO A O 1
ATOM 732 N N . GLU A 1 89 ? -21.020 2.345 20.880 1.00 88.06 89 GLU A N 1
ATOM 733 C CA . GLU A 1 89 ? -21.423 1.208 21.712 1.00 88.06 89 GLU A CA 1
ATOM 734 C C . GLU A 1 89 ? -21.742 -0.074 20.919 1.00 88.06 89 GLU A C 1
ATOM 736 O O . GLU A 1 89 ? -21.722 -1.171 21.485 1.00 88.06 89 GLU A O 1
ATOM 741 N N . GLU A 1 90 ? -21.979 0.042 19.611 1.00 86.88 90 GLU A N 1
ATOM 742 C CA . GLU A 1 90 ? -22.393 -1.051 18.723 1.00 86.88 90 GLU A CA 1
ATOM 743 C C . GLU A 1 90 ? -21.221 -1.683 17.962 1.00 86.88 90 GLU A C 1
ATOM 745 O O . GLU A 1 90 ? -21.420 -2.661 17.237 1.00 86.88 90 GLU A O 1
ATOM 750 N N . ARG A 1 91 ? -19.995 -1.166 18.125 1.00 87.06 91 ARG A N 1
ATOM 751 C CA . ARG A 1 91 ? -18.849 -1.570 17.304 1.00 87.06 91 ARG A CA 1
ATOM 752 C C . ARG A 1 91 ? -17.534 -1.687 18.061 1.00 87.06 91 ARG A C 1
ATOM 754 O O . ARG A 1 91 ? -17.378 -1.151 19.153 1.00 87.06 91 ARG A O 1
ATOM 761 N N . ASN A 1 92 ? -16.581 -2.358 17.425 1.00 89.69 92 ASN A N 1
ATOM 762 C CA . ASN A 1 92 ? -15.160 -2.267 17.733 1.00 89.69 92 ASN A CA 1
ATOM 763 C C . ASN A 1 92 ? -14.401 -1.856 16.466 1.00 89.69 92 ASN A C 1
ATOM 765 O O . ASN A 1 92 ? -14.837 -2.148 15.350 1.00 89.69 92 ASN A O 1
ATOM 769 N N . LEU A 1 93 ? -13.258 -1.197 16.645 1.00 89.94 93 LEU A N 1
ATOM 770 C CA . LEU A 1 93 ? -12.354 -0.836 15.559 1.00 89.94 93 LEU A CA 1
ATOM 771 C C . LEU A 1 93 ? -11.083 -1.673 15.653 1.00 89.94 93 LEU A C 1
ATOM 773 O O . LEU A 1 93 ? -10.441 -1.719 16.701 1.00 89.94 93 LEU A O 1
ATOM 777 N N . VAL A 1 94 ? -10.711 -2.299 14.543 1.00 92.06 94 VAL A N 1
ATOM 778 C CA . VAL A 1 94 ? -9.454 -3.029 14.399 1.00 92.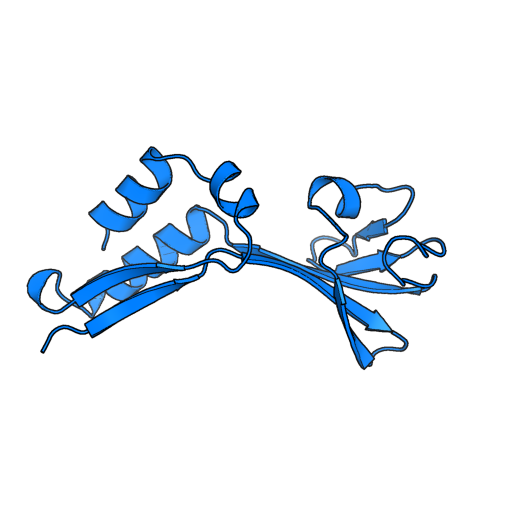06 94 VAL A CA 1
ATOM 779 C C . VAL A 1 94 ? -8.707 -2.469 13.200 1.00 92.06 94 VAL A C 1
ATOM 781 O O . VAL A 1 94 ? -9.281 -2.271 12.132 1.00 92.06 94 VAL A O 1
ATOM 784 N N . PHE A 1 95 ? -7.410 -2.247 13.366 1.00 90.50 95 PHE A N 1
ATOM 785 C CA . PHE A 1 95 ? -6.504 -2.007 12.252 1.00 90.50 95 PHE A CA 1
ATOM 786 C C . PHE A 1 95 ? -5.820 -3.319 11.894 1.00 90.50 95 PHE A C 1
ATOM 788 O O . PHE A 1 95 ? -5.343 -4.025 12.783 1.00 90.50 95 PHE A O 1
ATOM 795 N N . TYR A 1 96 ? -5.763 -3.655 10.608 1.00 89.62 96 TYR A N 1
ATOM 796 C CA . TYR A 1 96 ? -5.080 -4.864 10.158 1.00 89.62 96 TYR A CA 1
ATOM 797 C C . TYR A 1 96 ? -4.127 -4.563 9.011 1.00 89.62 96 TYR A C 1
ATOM 799 O O . TYR A 1 96 ? -4.404 -3.728 8.154 1.00 89.62 96 TYR A O 1
ATOM 807 N N . HIS A 1 97 ? -3.005 -5.271 8.992 1.00 86.12 97 HIS A N 1
ATOM 808 C CA . HIS A 1 97 ? -1.988 -5.162 7.958 1.00 86.12 97 HIS A CA 1
ATOM 809 C C . HIS A 1 97 ? -1.392 -6.541 7.667 1.00 86.12 97 HIS A C 1
ATOM 811 O O . HIS A 1 97 ? -1.480 -7.459 8.483 1.00 86.12 97 HIS A O 1
ATOM 817 N N . LEU A 1 98 ? -0.772 -6.682 6.495 1.00 75.88 98 LEU A N 1
ATOM 818 C CA . LEU A 1 98 ? -0.055 -7.900 6.091 1.00 75.88 98 LEU A CA 1
ATOM 819 C C . LEU A 1 98 ? 1.472 -7.715 6.062 1.00 75.88 98 LEU A C 1
ATOM 821 O O . LEU A 1 98 ? 2.190 -8.650 5.709 1.00 75.88 98 LEU A O 1
ATOM 825 N N . ASP A 1 99 ? 1.961 -6.524 6.420 1.00 75.38 99 ASP A N 1
ATOM 826 C CA . ASP A 1 99 ? 3.383 -6.169 6.437 1.00 75.38 99 ASP A CA 1
ATOM 827 C C . ASP A 1 99 ? 3.710 -5.350 7.694 1.00 75.38 99 ASP A C 1
ATOM 829 O O . ASP A 1 99 ? 3.083 -4.326 7.945 1.00 75.38 99 ASP A O 1
ATOM 833 N N . THR A 1 100 ? 4.636 -5.826 8.525 1.00 63.12 100 THR A N 1
ATOM 834 C CA . THR A 1 100 ? 5.011 -5.184 9.796 1.00 63.12 100 THR A CA 1
ATOM 835 C C . THR A 1 100 ? 5.726 -3.850 9.618 1.00 63.12 100 THR A C 1
ATOM 837 O O . THR A 1 100 ? 5.706 -3.034 10.537 1.00 63.12 100 THR A O 1
ATOM 840 N N . ASP A 1 101 ? 6.342 -3.604 8.460 1.00 76.25 101 ASP A N 1
ATOM 841 C CA . ASP A 1 101 ? 7.042 -2.345 8.207 1.00 76.25 101 ASP A CA 1
ATOM 842 C C . ASP A 1 101 ? 6.079 -1.187 7.909 1.00 76.25 101 ASP A C 1
ATOM 844 O O . ASP A 1 101 ? 6.437 -0.035 8.155 1.00 76.25 101 ASP A O 1
ATOM 848 N N . LEU A 1 102 ? 4.835 -1.480 7.506 1.00 75.44 102 LEU A N 1
ATOM 849 C CA . LEU A 1 102 ? 3.793 -0.476 7.253 1.00 75.44 102 LEU A CA 1
ATOM 850 C C . LEU A 1 102 ? 3.521 0.420 8.459 1.00 75.44 102 LEU A C 1
ATOM 852 O O . LEU A 1 102 ? 3.301 1.616 8.296 1.00 75.44 102 LEU A O 1
ATOM 856 N N . LEU A 1 103 ? 3.558 -0.138 9.673 1.00 77.94 103 LEU A N 1
ATOM 857 C CA . LEU A 1 103 ? 3.275 0.619 10.894 1.00 77.94 103 LEU A CA 1
ATOM 858 C C . LEU A 1 103 ? 4.268 1.768 11.112 1.00 77.94 103 LEU A C 1
ATOM 860 O O . LEU A 1 103 ? 3.921 2.743 11.764 1.00 77.94 103 LEU A O 1
ATOM 864 N N . LYS A 1 104 ? 5.475 1.705 10.532 1.00 78.50 104 LYS A N 1
ATOM 865 C CA . LYS A 1 104 ? 6.472 2.786 10.620 1.00 78.50 104 LYS A CA 1
ATOM 866 C C . LYS A 1 104 ? 6.047 4.051 9.870 1.00 78.50 104 LYS A C 1
ATOM 868 O O . LYS A 1 104 ? 6.642 5.103 10.087 1.00 78.50 104 LYS A O 1
ATOM 873 N N . HIS A 1 105 ? 5.061 3.952 8.979 1.00 81.00 105 HIS A N 1
ATOM 874 C CA . HIS A 1 105 ? 4.521 5.085 8.230 1.00 81.00 105 HIS A CA 1
ATOM 875 C C . HIS A 1 105 ? 3.392 5.817 8.968 1.00 81.00 105 HIS A C 1
ATOM 877 O O . HIS A 1 105 ? 2.971 6.870 8.500 1.00 81.00 105 HIS A O 1
ATOM 883 N N . PHE A 1 106 ? 2.941 5.298 10.116 1.00 84.38 106 PHE A N 1
ATOM 884 C CA . PHE A 1 106 ? 1.857 5.866 10.915 1.00 84.38 106 PHE A CA 1
ATOM 885 C C . PHE A 1 106 ? 2.349 6.180 12.327 1.00 84.38 106 PHE A C 1
ATOM 887 O O . PHE A 1 106 ? 3.029 5.377 12.966 1.00 84.38 106 PHE A O 1
ATOM 894 N N . THR A 1 107 ? 1.997 7.355 12.834 1.00 87.19 107 THR A N 1
ATOM 895 C CA . THR A 1 107 ? 2.272 7.735 14.220 1.00 87.19 107 THR A CA 1
ATOM 896 C C . THR A 1 107 ? 1.163 7.245 15.153 1.00 87.19 107 THR A C 1
ATOM 898 O O . THR A 1 107 ? 0.036 6.984 14.733 1.00 87.19 107 THR A O 1
ATOM 901 N N . ASP A 1 108 ? 1.452 7.165 16.456 1.00 87.12 108 ASP A N 1
ATOM 902 C CA . ASP A 1 108 ? 0.418 6.904 17.473 1.00 87.12 108 ASP A CA 1
ATOM 903 C C . ASP A 1 108 ? -0.704 7.961 17.425 1.00 87.12 108 ASP A C 1
ATOM 905 O O . ASP A 1 108 ? -1.879 7.651 17.619 1.00 87.12 108 ASP A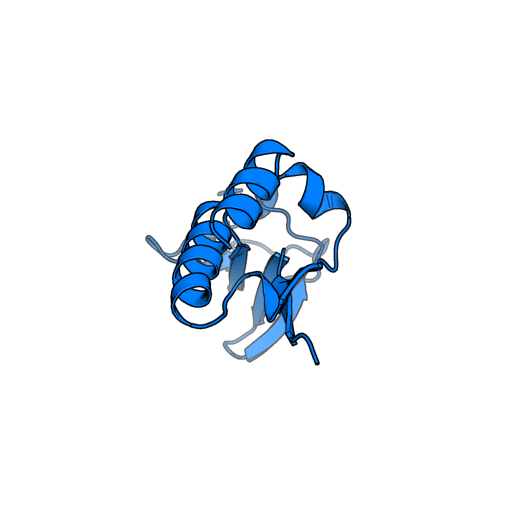 O 1
ATOM 909 N N . GLU A 1 109 ? -0.359 9.212 17.103 1.00 89.81 109 GLU A N 1
ATOM 910 C CA . GLU A 1 109 ? -1.327 10.300 16.960 1.00 89.81 109 GLU A CA 1
ATOM 911 C C . GLU A 1 109 ? -2.298 10.062 15.794 1.00 89.81 109 GLU A C 1
ATOM 913 O O . GLU A 1 109 ? -3.495 10.329 15.937 1.00 89.81 109 GLU A O 1
ATOM 918 N N . ASP A 1 110 ? -1.819 9.512 14.677 1.00 89.94 110 ASP A N 1
ATOM 919 C CA . ASP A 1 110 ? -2.662 9.196 13.520 1.00 89.94 110 ASP A CA 1
ATOM 920 C C . ASP A 1 110 ? -3.742 8.179 13.897 1.00 89.94 110 ASP A C 1
ATOM 922 O O . ASP A 1 110 ? -4.931 8.405 13.657 1.00 89.94 110 ASP A O 1
ATOM 926 N N . PHE A 1 111 ? -3.359 7.100 14.587 1.00 89.88 111 PHE A N 1
ATOM 927 C CA . PHE A 1 111 ? -4.315 6.100 15.064 1.00 89.88 111 PHE A CA 1
ATOM 928 C C . PHE A 1 111 ? -5.319 6.686 16.054 1.00 89.88 111 PHE A C 1
ATOM 930 O O . PHE A 1 111 ? -6.520 6.430 15.936 1.00 89.88 111 PHE A O 1
ATOM 937 N N . ARG A 1 112 ? -4.866 7.521 16.996 1.00 91.31 112 ARG A N 1
ATOM 938 C CA . ARG A 1 112 ? -5.759 8.183 17.959 1.00 91.31 112 ARG A CA 1
ATOM 939 C C . ARG A 1 112 ? -6.781 9.082 17.279 1.00 91.31 112 ARG A C 1
ATOM 941 O O . ARG A 1 112 ? -7.938 9.071 17.690 1.00 91.31 112 ARG A O 1
ATOM 948 N N . LYS A 1 113 ? -6.391 9.833 16.245 1.00 90.88 113 LYS A N 1
ATOM 949 C CA . LYS A 1 113 ? -7.322 10.673 15.473 1.00 90.88 113 LYS A CA 1
ATOM 950 C C . LYS A 1 113 ? -8.395 9.833 14.792 1.00 90.88 113 LYS A C 1
ATOM 952 O O . LYS A 1 113 ? -9.568 10.201 14.847 1.00 90.88 113 LYS A O 1
ATOM 957 N N . VAL A 1 114 ? -8.015 8.704 14.194 1.00 90.38 114 VAL A N 1
ATOM 958 C CA . VAL A 1 114 ? -8.967 7.786 13.553 1.00 90.38 114 VAL A CA 1
ATOM 959 C C . VAL A 1 114 ? -9.928 7.196 14.587 1.00 90.38 114 VAL A C 1
ATOM 961 O O . VAL A 1 114 ? -11.134 7.245 14.363 1.00 90.38 114 VAL A O 1
ATOM 964 N N . ILE A 1 115 ? -9.415 6.716 15.727 1.00 89.75 115 ILE A N 1
ATOM 965 C CA . ILE A 1 115 ? -10.218 6.148 16.824 1.00 89.75 115 ILE A CA 1
ATOM 966 C C . ILE A 1 115 ? -11.174 7.193 17.414 1.00 89.75 115 ILE A C 1
ATOM 968 O O . ILE A 1 115 ? -12.344 6.900 17.618 1.00 89.75 115 ILE A O 1
ATOM 972 N N . ALA A 1 116 ? -10.708 8.419 17.666 1.00 88.31 116 ALA A N 1
ATOM 973 C CA . ALA A 1 116 ? -11.518 9.469 18.288 1.00 88.31 116 ALA A CA 1
ATOM 974 C C . ALA A 1 116 ? -12.696 9.935 17.415 1.00 88.31 116 ALA A C 1
ATOM 976 O O . ALA A 1 116 ? -13.684 10.432 17.949 1.00 88.31 116 ALA A O 1
ATOM 977 N N . ASN A 1 117 ? -12.593 9.788 16.090 1.00 82.69 117 ASN A N 1
ATOM 978 C CA . ASN A 1 117 ? -13.663 10.133 15.144 1.00 82.69 117 ASN A CA 1
ATOM 979 C C . ASN A 1 117 ? -14.546 8.940 14.757 1.00 82.69 117 ASN A C 1
ATOM 981 O O . ASN A 1 117 ? -15.515 9.111 14.008 1.00 82.69 117 ASN A O 1
ATOM 985 N N . PHE A 1 118 ? -14.191 7.746 15.237 1.00 81.44 118 PHE A N 1
ATOM 986 C CA . PHE A 1 118 ? -14.950 6.520 15.066 1.00 81.44 118 PHE A CA 1
ATOM 987 C C . PHE A 1 118 ? -15.793 6.253 16.314 1.00 81.44 118 PHE A C 1
ATOM 989 O O . PHE A 1 118 ? -16.820 6.942 16.471 1.00 81.44 118 PHE A O 1
#

Radius of gyration: 17.54 Å; chains: 1; bounding box: 40×23×43 Å

Secondary structure (DSSP, 8-state):
-PEEEEEEE-EEEEEEETTEEEEEETT--HHHHT-TTTEEE-TTSSEEEE-S-BGGGTB-TT-EEEEEE--HHHHHHHHHHHHTTS-GGGEEEEEEES-GGGGGGS-HHHHHHHHHT-